Protein AF-A0A803M7T2-F1 (afdb_monomer_lite)

pLDDT: mean 78.54, std 17.59, range [40.66, 97.75]

Organism: Chenopodium quinoa (NCBI:txid63459)

InterPro domains:
  IPR011043 Galactose oxidase/kelch, beta-propeller [SSF50965] (29-131)

Foldseek 3Di:
DDPDDPPVDFADKEWDDDPDDDDDDDIWIWGCDQQWIWTQDPVVRDTDTQDGNPDHDPVSADWAWYQDPQKIKTKDWDFCPVVPVPDDDDDDDRFIKIKIWIARSVVRDIDIDIGTDPDPDDDGNVPDDDYDDDD

Sequence (135 aa):
MWGDEERARLGKVVVIDDEEEAGKKLPRVFMLDGNDILRYNMASNRWLKESTVPRKTQDGSPFGFVALRGELHVISLLQGVELSAIRRSRHRRRGTILFMQIYDPRKMSWRSLITRTPFQFPLDFKTAVMCTVRV

Radius of gyration: 17.24 Å; chains: 1; bounding box: 53×40×38 Å

Secondary structure (DSSP, 8-state):
---S---SS--EEEEE---SSSS----EEEEEETTEEEEEETTTTEEEEEEE-SS--TT-PPPEEEEETTEEEEEEEEPTTTTTTS-----S--PPEEEEEEEETTTTEEEEEEEE---SS---TTT----PPP-

Structure (mmCIF, N/CA/C/O backbone):
data_AF-A0A803M7T2-F1
#
_entry.id   AF-A0A803M7T2-F1
#
loop_
_atom_site.group_PDB
_atom_site.id
_atom_site.type_symbol
_atom_site.label_atom_id
_atom_site.label_alt_id
_atom_site.label_comp_id
_atom_site.label_asym_id
_atom_site.label_entity_id
_atom_site.label_seq_id
_atom_site.pdbx_PDB_ins_code
_atom_site.Cartn_x
_atom_site.Cartn_y
_atom_site.Cartn_z
_atom_site.occupancy
_atom_site.B_iso_or_equiv
_atom_site.auth_seq_id
_atom_site.auth_comp_id
_atom_site.auth_asym_id
_atom_site.auth_atom_id
_atom_site.pdbx_PDB_model_num
ATOM 1 N N . MET A 1 1 ? -19.904 12.201 3.699 1.00 40.66 1 MET A N 1
ATOM 2 C CA . MET A 1 1 ? -20.291 13.185 2.669 1.00 40.66 1 MET A CA 1
ATOM 3 C C . MET A 1 1 ? -18.987 13.758 2.150 1.00 40.66 1 MET A C 1
ATOM 5 O O . MET A 1 1 ? -18.254 14.340 2.941 1.00 40.66 1 MET A O 1
ATOM 9 N N . TRP A 1 2 ? -18.609 13.398 0.925 1.00 57.22 2 TRP A N 1
ATOM 10 C CA . TRP A 1 2 ? -17.366 13.846 0.295 1.00 57.22 2 TRP A CA 1
ATOM 11 C C . TRP A 1 2 ? -17.457 15.366 0.116 1.00 57.22 2 TRP A C 1
ATOM 13 O O . TRP A 1 2 ? -18.458 15.835 -0.415 1.00 57.22 2 TRP A O 1
ATOM 23 N N . GLY A 1 3 ? -16.504 16.124 0.658 1.00 44.62 3 GLY A N 1
ATOM 24 C CA . GLY A 1 3 ? -16.463 17.578 0.488 1.00 44.62 3 GLY A CA 1
ATOM 25 C C . GLY A 1 3 ? -15.707 17.931 -0.788 1.00 44.62 3 GLY A C 1
ATOM 26 O O . GLY A 1 3 ? -14.609 17.414 -0.962 1.00 44.62 3 GLY A O 1
ATOM 27 N N . ASP A 1 4 ? -16.337 18.740 -1.644 1.00 45.88 4 ASP A N 1
ATOM 28 C CA . ASP A 1 4 ? -15.872 19.620 -2.741 1.00 45.88 4 ASP A CA 1
ATOM 29 C C . ASP A 1 4 ? -14.640 19.277 -3.606 1.00 45.88 4 ASP A C 1
ATOM 31 O O . ASP A 1 4 ? -14.219 20.090 -4.423 1.00 45.88 4 ASP A O 1
ATOM 35 N N . GLU A 1 5 ? -14.098 18.067 -3.543 1.00 51.00 5 GLU A N 1
ATOM 36 C CA . GLU A 1 5 ? -13.113 17.569 -4.500 1.00 51.00 5 GLU A CA 1
ATOM 37 C C . GLU A 1 5 ? -13.516 16.165 -4.956 1.00 51.00 5 GLU A C 1
ATOM 39 O O . GLU A 1 5 ? -13.041 15.151 -4.437 1.00 51.00 5 GLU A O 1
ATOM 44 N N . GLU A 1 6 ? -14.384 16.085 -5.967 1.00 44.28 6 GLU A N 1
ATOM 45 C CA . GLU A 1 6 ? -14.482 14.889 -6.808 1.00 44.28 6 GLU A CA 1
ATOM 46 C C . GLU A 1 6 ? -13.145 14.698 -7.543 1.00 44.28 6 GLU A C 1
ATOM 48 O O . GLU A 1 6 ? -12.959 15.086 -8.697 1.00 44.28 6 GLU A O 1
ATOM 53 N N . ARG A 1 7 ? -12.150 14.120 -6.863 1.00 58.09 7 ARG A N 1
ATOM 54 C CA . ARG A 1 7 ? -10.908 13.710 -7.516 1.00 58.09 7 ARG A CA 1
ATOM 55 C C . ARG A 1 7 ? -11.223 12.566 -8.473 1.00 58.09 7 ARG A C 1
ATOM 57 O O . ARG A 1 7 ? -11.611 11.481 -8.053 1.00 58.09 7 ARG A O 1
ATOM 64 N N . ALA A 1 8 ? -10.975 12.798 -9.763 1.00 54.56 8 ALA A N 1
ATOM 65 C CA . ALA A 1 8 ? -11.248 11.858 -10.854 1.00 54.56 8 ALA A CA 1
ATOM 66 C C . ALA A 1 8 ? -10.551 10.486 -10.721 1.00 54.56 8 ALA A C 1
ATOM 68 O O . ALA A 1 8 ? -10.912 9.539 -11.421 1.00 54.56 8 ALA A O 1
ATOM 69 N N . ARG A 1 9 ? -9.535 10.355 -9.853 1.00 60.59 9 ARG A N 1
ATOM 70 C CA . ARG A 1 9 ? -8.832 9.096 -9.580 1.00 60.59 9 ARG A CA 1
ATOM 71 C C . ARG A 1 9 ? -8.432 8.996 -8.113 1.00 60.59 9 ARG A C 1
ATOM 73 O O . ARG A 1 9 ? -7.665 9.817 -7.623 1.00 60.59 9 ARG A O 1
ATOM 80 N N . LEU A 1 10 ? -8.916 7.951 -7.449 1.00 73.44 10 LEU A N 1
ATOM 81 C CA . LEU A 1 10 ? -8.449 7.547 -6.126 1.00 73.44 10 LEU A CA 1
ATOM 82 C C . LEU A 1 10 ? -7.071 6.874 -6.238 1.00 73.44 10 LEU A C 1
ATOM 84 O O . LEU A 1 10 ? -6.756 6.244 -7.253 1.00 73.44 10 LEU A O 1
ATOM 88 N N . GLY A 1 11 ? -6.253 7.015 -5.194 1.00 85.94 11 GLY A N 1
ATOM 89 C CA . GLY A 1 11 ? -4.960 6.342 -5.074 1.00 85.94 11 GLY A CA 1
ATOM 90 C C . GLY A 1 11 ? -5.076 4.812 -5.023 1.00 85.94 11 GLY A C 1
ATOM 91 O O . GLY A 1 11 ? -6.172 4.248 -5.022 1.00 85.94 11 GLY A O 1
ATOM 92 N N . LYS A 1 12 ? -3.942 4.102 -4.963 1.00 91.06 12 LYS A N 1
ATOM 93 C CA . LYS A 1 12 ? -3.956 2.630 -4.841 1.00 91.06 12 LYS A CA 1
ATOM 94 C C . LYS A 1 12 ? -4.479 2.246 -3.453 1.00 91.06 12 LYS A C 1
ATOM 96 O O . LYS A 1 12 ? -3.956 2.740 -2.459 1.00 91.06 12 LYS A O 1
ATOM 101 N N . VAL A 1 13 ? -5.481 1.370 -3.382 1.00 92.94 13 VAL A N 1
ATOM 102 C CA . VAL A 1 13 ? -6.113 0.938 -2.121 1.00 92.94 13 VAL A CA 1
ATOM 103 C C . VAL A 1 13 ? -5.709 -0.494 -1.788 1.00 92.94 13 VAL A C 1
ATOM 105 O O . VAL A 1 13 ? -5.700 -1.356 -2.664 1.00 92.94 13 VAL A O 1
ATOM 108 N N . VAL A 1 14 ? -5.389 -0.749 -0.521 1.00 94.50 14 VAL A N 1
ATOM 109 C CA . VAL A 1 14 ? -5.059 -2.079 0.007 1.00 94.50 14 VAL A CA 1
ATOM 110 C C . VAL A 1 14 ? -5.765 -2.311 1.338 1.00 94.50 14 VAL A C 1
ATOM 112 O O . VAL A 1 14 ? -6.123 -1.368 2.048 1.00 94.50 14 VAL A O 1
ATOM 115 N N . VAL A 1 15 ? -5.948 -3.582 1.684 1.00 93.19 15 VAL A N 1
ATOM 116 C CA . VAL A 1 15 ? -6.607 -4.007 2.919 1.00 93.19 15 VAL A CA 1
ATOM 117 C C . VAL A 1 15 ? -5.657 -4.899 3.706 1.00 93.19 15 VAL A C 1
ATOM 119 O O . VAL A 1 15 ? -5.069 -5.824 3.149 1.00 93.19 15 VAL A O 1
ATOM 122 N N . ILE A 1 16 ? -5.497 -4.604 4.995 1.00 91.50 16 ILE A N 1
ATOM 123 C CA . ILE A 1 16 ? -4.882 -5.516 5.957 1.00 91.50 16 ILE A CA 1
ATOM 124 C C . ILE A 1 16 ? -6.006 -6.236 6.700 1.00 91.50 16 ILE A C 1
ATOM 126 O O . ILE A 1 16 ? -6.733 -5.615 7.483 1.00 91.50 16 ILE A O 1
ATOM 130 N N . ASP A 1 17 ? -6.089 -7.545 6.475 1.00 81.75 17 ASP A N 1
ATOM 131 C CA . ASP A 1 17 ? -6.858 -8.464 7.307 1.00 81.75 17 ASP A CA 1
ATOM 132 C C . ASP A 1 17 ? -5.960 -8.904 8.472 1.00 81.75 17 ASP A C 1
ATOM 134 O O . ASP A 1 17 ? -4.942 -9.567 8.269 1.00 81.75 17 ASP A O 1
ATOM 138 N N . ASP A 1 18 ? -6.280 -8.477 9.694 1.00 68.06 18 ASP A N 1
ATOM 139 C CA . ASP A 1 18 ? -5.570 -8.933 10.892 1.00 68.06 18 ASP A CA 1
ATOM 140 C C . ASP A 1 18 ? -6.074 -10.345 11.253 1.00 68.06 18 ASP A C 1
ATOM 142 O O . ASP A 1 18 ? -7.212 -10.493 11.690 1.00 68.06 18 ASP A O 1
ATOM 146 N N . GLU A 1 19 ? -5.242 -11.376 11.067 1.00 59.75 19 GLU A N 1
ATOM 147 C CA . GLU A 1 19 ? -5.635 -12.787 11.264 1.00 59.75 19 GLU A CA 1
ATOM 148 C C . GLU A 1 19 ? -5.614 -13.290 12.722 1.00 59.75 19 GLU A C 1
ATOM 150 O O . GLU A 1 19 ? -5.990 -14.434 12.957 1.00 59.75 19 GLU A O 1
ATOM 155 N N . GLU A 1 20 ? -5.255 -12.478 13.724 1.00 56.66 20 GLU A N 1
ATOM 156 C CA . GLU A 1 20 ? -5.144 -12.967 15.109 1.00 56.66 20 GLU A CA 1
ATOM 157 C C . GLU A 1 20 ? -5.946 -12.170 16.149 1.00 56.66 20 GLU A C 1
ATOM 159 O O . GLU A 1 20 ? -5.861 -10.942 16.249 1.00 56.66 20 GLU A O 1
ATOM 164 N N . GLU A 1 21 ? -6.662 -12.975 16.942 1.00 45.28 21 GLU A N 1
ATOM 165 C CA . GLU A 1 21 ? -7.437 -12.742 18.165 1.00 45.28 21 GLU A CA 1
ATOM 166 C C . GLU A 1 21 ? -8.892 -12.241 18.054 1.00 45.28 21 GLU A C 1
ATOM 168 O O . GLU A 1 21 ? -9.203 -11.065 17.879 1.00 45.28 21 GLU A O 1
ATOM 173 N N . ALA A 1 22 ? -9.788 -13.209 18.288 1.00 51.06 22 ALA A N 1
ATOM 174 C CA . ALA A 1 22 ? -11.091 -13.075 18.935 1.00 51.06 22 ALA A CA 1
ATOM 175 C C . ALA A 1 22 ? -12.083 -12.059 18.330 1.00 51.06 22 ALA A C 1
ATOM 177 O O . ALA A 1 22 ? -12.371 -10.993 18.867 1.00 51.06 22 ALA A O 1
ATOM 178 N N . GLY A 1 23 ? -12.756 -12.494 17.265 1.00 53.41 23 GLY A N 1
ATOM 179 C CA . GLY A 1 23 ? -14.219 -12.405 17.224 1.00 53.41 23 GLY A CA 1
ATOM 180 C C . GLY A 1 23 ? -14.869 -11.124 16.704 1.00 53.41 23 GLY A C 1
ATOM 181 O O . GLY A 1 23 ? -16.089 -11.147 16.580 1.00 53.41 23 GLY A O 1
ATOM 182 N N . LYS A 1 24 ? -14.126 -10.054 16.377 1.00 58.03 24 LYS A N 1
ATOM 183 C CA . LYS A 1 24 ? -14.587 -8.892 15.571 1.00 58.03 24 LYS A CA 1
ATOM 184 C C . LYS A 1 24 ? -13.468 -7.843 15.448 1.00 58.03 24 LYS A C 1
ATOM 186 O O . LYS A 1 24 ? -13.499 -6.815 16.121 1.00 58.03 24 LYS A O 1
ATOM 191 N N . LYS A 1 25 ? -12.484 -8.048 14.569 1.00 67.44 25 LYS A N 1
ATOM 192 C CA . LYS A 1 25 ? -11.624 -6.940 14.120 1.00 67.44 25 LYS A CA 1
ATOM 193 C C . LYS A 1 25 ? -11.993 -6.557 12.696 1.00 67.44 25 LYS A C 1
ATOM 195 O O . LYS A 1 25 ? -11.992 -7.391 11.800 1.00 67.44 25 LYS A O 1
ATOM 200 N N . LEU A 1 26 ? -12.383 -5.295 12.529 1.00 74.31 26 LEU A N 1
ATOM 201 C CA . LEU A 1 26 ? -12.697 -4.713 11.229 1.00 74.31 26 LEU A CA 1
ATOM 202 C C . LEU A 1 26 ? -11.414 -4.622 10.388 1.00 74.31 26 LEU A C 1
ATOM 204 O O . LEU A 1 26 ? -10.362 -4.286 10.944 1.00 74.31 26 LEU A O 1
ATOM 208 N N . PRO A 1 27 ? -11.492 -4.875 9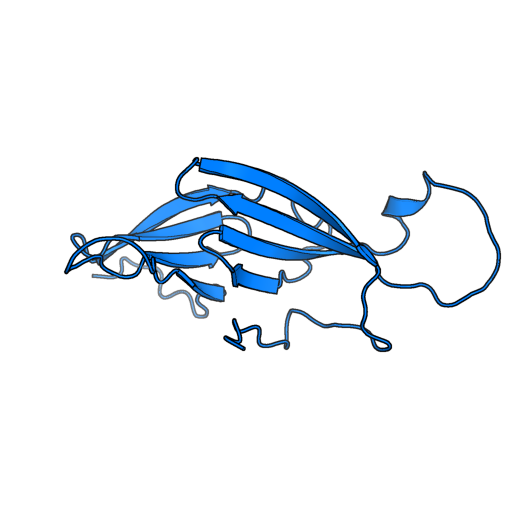.071 1.00 87.50 27 PRO A N 1
ATOM 209 C CA . PRO A 1 27 ? -10.347 -4.733 8.185 1.00 87.50 27 PRO A CA 1
ATOM 210 C C . PRO A 1 27 ? -9.803 -3.304 8.241 1.00 87.50 27 PRO A C 1
ATOM 212 O O . PRO A 1 27 ? -10.559 -2.329 8.324 1.00 87.50 27 PRO A O 1
ATOM 215 N N . ARG A 1 28 ? -8.477 -3.166 8.174 1.00 91.31 28 ARG A N 1
ATOM 216 C CA . ARG A 1 28 ? -7.830 -1.853 8.095 1.00 91.31 28 ARG A CA 1
ATOM 217 C C . ARG A 1 28 ? -7.575 -1.524 6.629 1.00 91.31 28 ARG A C 1
ATOM 219 O O . ARG A 1 28 ? -6.756 -2.169 5.977 1.00 91.31 28 ARG A O 1
ATOM 226 N N . VAL A 1 29 ? -8.302 -0.534 6.114 1.00 94.12 29 VAL A N 1
ATOM 227 C CA . VAL A 1 29 ? -8.232 -0.109 4.709 1.00 94.12 29 VAL A CA 1
ATOM 228 C C . VAL A 1 29 ? -7.317 1.102 4.584 1.00 94.12 29 VAL A C 1
ATOM 230 O O . VAL A 1 29 ? -7.478 2.087 5.312 1.00 94.12 29 VAL A O 1
ATOM 233 N N . PHE A 1 30 ? -6.380 1.036 3.644 1.00 95.06 30 PHE A N 1
ATOM 234 C CA . PHE A 1 30 ? -5.402 2.085 3.390 1.00 95.06 30 PHE A CA 1
ATOM 235 C C . PHE A 1 30 ? -5.391 2.484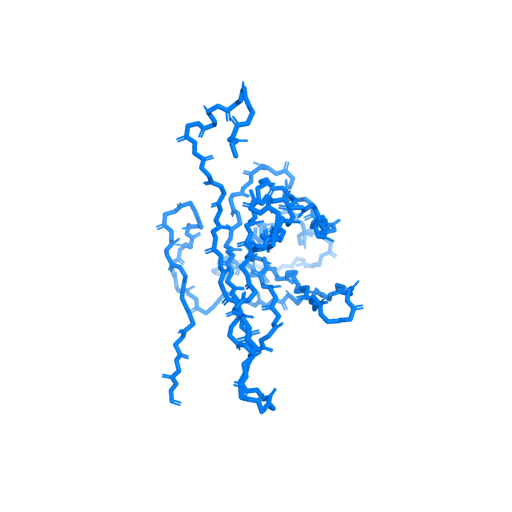 1.920 1.00 95.06 30 PHE A C 1
ATOM 237 O O . PHE A 1 30 ? -5.559 1.646 1.039 1.00 95.06 30 PHE A O 1
ATOM 244 N N . MET A 1 31 ? -5.141 3.760 1.657 1.00 94.75 31 MET A N 1
ATOM 245 C CA . MET A 1 31 ? -4.934 4.314 0.326 1.00 94.75 31 MET A CA 1
ATOM 246 C C . MET A 1 31 ? -3.563 4.975 0.271 1.00 94.75 31 MET A C 1
ATOM 248 O O . MET A 1 31 ? -3.212 5.730 1.172 1.00 94.75 31 MET A O 1
ATOM 252 N N . LEU A 1 32 ? -2.810 4.719 -0.792 1.00 92.62 32 LEU A N 1
ATOM 253 C CA . LEU A 1 32 ? -1.633 5.499 -1.147 1.00 92.62 32 LEU A CA 1
ATOM 254 C C . LEU A 1 32 ? -2.041 6.560 -2.173 1.00 92.62 32 LEU A C 1
ATOM 256 O O . LEU A 1 32 ? -2.308 6.221 -3.330 1.00 92.62 32 LEU A O 1
ATOM 260 N N . ASP A 1 33 ? -2.081 7.822 -1.745 1.00 88.69 33 ASP A N 1
ATOM 261 C CA . ASP A 1 33 ? -2.337 8.990 -2.593 1.00 88.69 33 ASP A CA 1
ATOM 262 C C . ASP A 1 33 ? -1.067 9.847 -2.706 1.00 88.69 33 ASP A C 1
ATOM 264 O O . ASP A 1 33 ? -0.604 10.469 -1.745 1.00 88.69 33 ASP A O 1
ATOM 268 N N . GLY A 1 34 ? -0.440 9.820 -3.884 1.00 86.56 34 GLY A N 1
ATOM 269 C CA . GLY A 1 34 ? 0.893 10.382 -4.088 1.00 86.56 34 GLY A CA 1
ATOM 270 C C . GLY A 1 34 ? 1.931 9.719 -3.175 1.00 86.56 34 GLY A C 1
ATOM 271 O O . GLY A 1 34 ? 2.347 8.589 -3.419 1.00 86.56 34 GLY A O 1
ATOM 272 N N . ASN A 1 35 ? 2.355 10.438 -2.131 1.00 89.19 35 ASN A N 1
ATOM 273 C CA . ASN A 1 35 ? 3.282 9.943 -1.104 1.00 89.19 35 ASN A CA 1
ATOM 274 C C . ASN A 1 35 ? 2.618 9.777 0.271 1.00 89.19 35 ASN A C 1
ATOM 276 O O . ASN A 1 35 ? 3.295 9.390 1.222 1.00 89.19 35 ASN A O 1
ATOM 280 N N . ASP A 1 36 ? 1.338 10.112 0.409 1.00 92.44 36 ASP A N 1
ATOM 281 C CA . ASP A 1 36 ? 0.630 10.020 1.677 1.00 92.44 36 ASP A CA 1
ATOM 282 C C . ASP A 1 36 ? -0.143 8.706 1.750 1.00 92.44 36 ASP A C 1
ATOM 284 O O . ASP A 1 36 ? -0.850 8.310 0.824 1.00 92.44 36 ASP A O 1
ATOM 288 N N . ILE A 1 37 ? 0.005 8.024 2.882 1.00 94.81 37 ILE A N 1
ATOM 289 C CA . ILE A 1 37 ? -0.824 6.885 3.245 1.00 94.81 37 ILE A CA 1
ATOM 290 C C . ILE A 1 37 ? -1.986 7.431 4.061 1.00 94.81 37 ILE A C 1
ATOM 292 O O . ILE A 1 37 ? -1.794 8.038 5.117 1.00 94.81 37 ILE A O 1
ATOM 296 N N . LEU A 1 38 ? -3.195 7.192 3.572 1.00 95.50 38 LEU A N 1
ATOM 297 C CA . LEU A 1 38 ? -4.439 7.498 4.254 1.00 95.50 38 LEU A CA 1
ATOM 298 C C . LEU A 1 38 ? -5.039 6.201 4.795 1.00 95.50 38 LEU A C 1
ATOM 300 O O . LEU A 1 38 ? -5.100 5.202 4.083 1.00 95.50 38 LEU A O 1
ATOM 304 N N . ARG A 1 39 ? -5.523 6.216 6.033 1.00 95.00 39 ARG A N 1
ATOM 305 C CA . ARG A 1 39 ? -6.307 5.137 6.635 1.00 95.00 39 ARG A CA 1
ATOM 306 C C . ARG A 1 39 ? -7.778 5.516 6.635 1.00 95.00 39 ARG A C 1
ATOM 308 O O . ARG A 1 39 ? -8.144 6.626 7.024 1.00 95.00 39 ARG A O 1
ATOM 315 N N . TYR A 1 40 ? -8.635 4.588 6.237 1.00 93.31 40 TYR A N 1
ATOM 316 C CA . TYR A 1 40 ? -10.073 4.801 6.297 1.00 93.31 40 TYR A CA 1
ATOM 317 C C . TYR A 1 40 ? -10.587 4.604 7.729 1.00 93.31 40 TYR A C 1
ATOM 319 O O . TYR A 1 40 ? -10.357 3.571 8.362 1.00 93.31 40 TYR A O 1
ATOM 327 N N . ASN A 1 41 ? -11.283 5.608 8.256 1.00 89.50 41 ASN A N 1
ATOM 328 C CA . ASN A 1 41 ? -11.986 5.541 9.526 1.00 89.50 41 ASN A CA 1
ATOM 329 C C . ASN A 1 41 ? -13.451 5.167 9.271 1.00 89.50 41 ASN A C 1
ATOM 331 O O . ASN A 1 41 ? -14.244 5.996 8.823 1.00 89.50 41 ASN A O 1
ATOM 335 N N . MET A 1 42 ? -13.800 3.919 9.591 1.00 86.69 42 MET A N 1
ATOM 336 C CA . MET A 1 42 ? -15.152 3.376 9.400 1.00 86.69 42 MET A CA 1
ATOM 337 C C . MET A 1 42 ? -16.211 4.111 10.238 1.00 86.69 42 MET A C 1
ATOM 339 O O . MET A 1 42 ? -17.348 4.234 9.798 1.00 86.69 42 MET A O 1
ATOM 343 N N . ALA A 1 43 ? -15.854 4.615 11.427 1.00 88.44 43 ALA A N 1
ATOM 344 C CA . ALA A 1 43 ? -16.803 5.266 12.333 1.00 88.44 43 ALA A CA 1
ATOM 345 C C . ALA A 1 43 ? -17.220 6.658 11.840 1.00 88.44 43 ALA A C 1
ATOM 347 O O . ALA A 1 43 ? -18.379 7.038 11.972 1.00 88.44 43 ALA A O 1
ATOM 348 N N . SER A 1 44 ? -16.288 7.416 11.259 1.00 87.88 44 SER A N 1
ATOM 349 C CA . SER A 1 44 ? -16.561 8.755 10.722 1.00 87.88 44 SER A CA 1
ATOM 350 C C . SER A 1 44 ? -16.797 8.781 9.211 1.00 87.88 44 SER A C 1
ATOM 352 O O . SER A 1 44 ? -17.146 9.838 8.683 1.00 87.88 44 SER A O 1
ATOM 354 N N . ASN A 1 45 ? -16.626 7.645 8.522 1.00 87.25 45 ASN A N 1
ATOM 355 C CA . ASN A 1 45 ? -16.693 7.521 7.064 1.00 87.25 45 ASN A CA 1
ATOM 356 C C . ASN A 1 45 ? -15.783 8.551 6.363 1.00 87.25 45 ASN A C 1
ATOM 358 O O . ASN A 1 45 ? -16.224 9.348 5.530 1.00 87.25 45 ASN A O 1
ATOM 362 N N . ARG A 1 46 ? -14.509 8.591 6.773 1.00 88.94 46 ARG A N 1
ATOM 363 C CA . ARG A 1 46 ? -13.506 9.540 6.264 1.00 88.94 46 ARG A CA 1
ATOM 364 C C . ARG A 1 46 ? -12.138 8.891 6.123 1.00 88.94 46 ARG A C 1
ATOM 366 O O . ARG A 1 46 ? -11.766 8.024 6.909 1.00 88.94 46 ARG A O 1
ATOM 373 N N . TRP A 1 47 ? -11.364 9.378 5.162 1.00 91.56 47 TRP A N 1
ATOM 374 C CA . TRP A 1 47 ? -9.933 9.111 5.079 1.00 91.56 47 TRP A CA 1
ATOM 375 C C . TRP A 1 47 ? -9.179 10.035 6.033 1.00 91.56 47 TRP A C 1
ATOM 377 O O . TRP A 1 47 ? -9.414 11.241 6.050 1.00 91.56 47 TRP A O 1
ATOM 387 N N . LEU A 1 48 ? -8.287 9.465 6.836 1.00 92.38 48 LEU A N 1
ATOM 388 C CA . LEU A 1 48 ? -7.411 10.186 7.752 1.00 9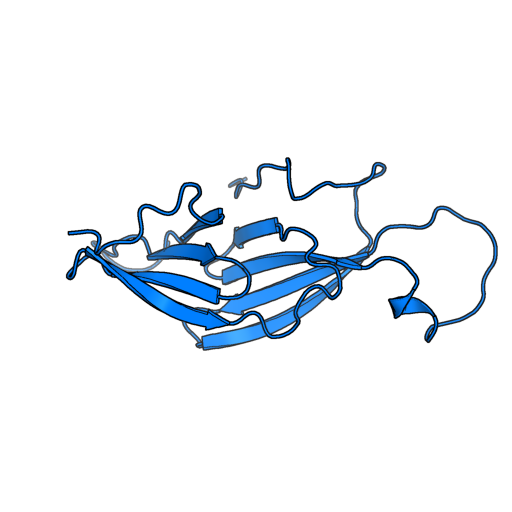2.38 48 LEU A CA 1
ATOM 389 C C . LEU A 1 48 ? -5.964 9.929 7.349 1.00 92.38 48 LEU A C 1
ATOM 391 O O . LEU A 1 48 ? -5.624 8.817 6.957 1.00 92.38 48 LEU A O 1
ATOM 395 N N . LYS A 1 49 ? -5.101 10.936 7.465 1.00 94.31 49 LYS A N 1
ATOM 396 C CA . LYS A 1 49 ? -3.672 10.751 7.214 1.00 94.31 49 LYS A CA 1
ATOM 397 C C . LYS A 1 49 ? -3.074 9.794 8.249 1.00 94.31 49 LYS A C 1
ATOM 399 O O . LYS A 1 49 ? -3.208 10.025 9.445 1.00 94.31 49 LYS A O 1
ATOM 404 N N . GLU A 1 50 ? -2.426 8.737 7.770 1.00 95.75 50 GLU A N 1
ATOM 405 C CA . GLU A 1 50 ? -1.751 7.721 8.585 1.00 95.75 50 GLU A CA 1
ATOM 406 C C . GLU A 1 50 ? -0.239 7.965 8.609 1.00 95.75 50 GLU A C 1
ATOM 408 O O . GLU A 1 50 ? 0.380 8.026 9.667 1.00 95.75 50 GLU A O 1
ATOM 413 N N . SER A 1 51 ? 0.376 8.113 7.435 1.00 96.31 51 SER A N 1
ATOM 414 C CA . SER A 1 51 ? 1.817 8.329 7.316 1.00 96.31 51 SER A CA 1
ATOM 415 C C . SER A 1 51 ? 2.180 8.959 5.972 1.00 96.31 51 SER A C 1
ATOM 417 O O . SER A 1 51 ? 1.328 9.131 5.104 1.00 96.31 51 SER A O 1
ATOM 419 N N . THR A 1 52 ? 3.456 9.282 5.788 1.00 94.19 52 THR A N 1
ATOM 420 C CA . THR A 1 52 ? 4.017 9.763 4.520 1.00 94.19 52 THR A CA 1
ATOM 421 C C . THR A 1 52 ? 5.233 8.914 4.175 1.00 94.19 52 THR A C 1
ATOM 423 O O . THR A 1 52 ? 6.079 8.668 5.035 1.00 94.19 52 THR A O 1
ATOM 426 N N . VAL A 1 53 ? 5.331 8.472 2.920 1.00 92.38 53 VAL A N 1
ATOM 427 C CA . VAL A 1 53 ? 6.450 7.668 2.417 1.00 92.38 53 VAL A CA 1
ATOM 428 C C . VAL A 1 53 ? 7.766 8.448 2.606 1.00 92.38 53 VAL A C 1
ATOM 430 O O . VAL A 1 53 ? 7.902 9.546 2.060 1.00 92.38 53 VAL A O 1
ATOM 433 N N . PRO A 1 54 ? 8.760 7.908 3.344 1.00 89.88 54 PRO A N 1
ATOM 434 C CA . PRO A 1 54 ? 9.960 8.660 3.729 1.00 89.88 54 PRO A CA 1
ATOM 435 C C . PRO A 1 54 ? 10.851 9.118 2.571 1.00 89.88 54 PRO A C 1
ATOM 437 O O . PRO A 1 54 ? 11.580 10.097 2.702 1.00 89.88 54 PRO A O 1
ATOM 440 N N . ARG A 1 55 ? 10.843 8.393 1.448 1.00 80.62 55 ARG A N 1
ATOM 441 C CA . ARG A 1 55 ? 11.658 8.707 0.271 1.00 80.62 55 ARG A CA 1
ATOM 442 C C . ARG A 1 55 ? 10.726 8.832 -0.914 1.00 80.62 55 ARG A C 1
ATOM 444 O O . ARG A 1 55 ? 10.045 7.885 -1.284 1.00 80.62 55 ARG A O 1
ATOM 451 N N . LYS A 1 56 ? 10.693 10.023 -1.494 1.00 68.12 56 LYS A N 1
ATOM 452 C CA . LYS A 1 56 ? 9.913 10.278 -2.699 1.00 68.12 56 LYS A CA 1
ATOM 453 C C . LYS A 1 56 ? 10.665 9.701 -3.891 1.00 68.12 56 LYS A C 1
ATOM 455 O O . LYS A 1 56 ? 11.890 9.797 -3.959 1.00 68.12 56 LYS A O 1
ATOM 460 N N . THR A 1 57 ? 9.941 9.143 -4.848 1.00 63.25 57 THR A N 1
ATOM 461 C CA . THR A 1 57 ? 10.491 8.904 -6.183 1.00 63.25 57 THR A CA 1
ATOM 462 C C . THR A 1 57 ? 10.838 10.256 -6.796 1.00 63.25 57 THR A C 1
ATOM 464 O O . THR A 1 57 ? 9.950 11.099 -6.930 1.00 63.25 57 THR A O 1
ATOM 467 N N . GLN A 1 58 ? 12.108 10.473 -7.145 1.00 55.22 58 GLN A N 1
ATOM 468 C CA . GLN A 1 58 ? 12.582 11.751 -7.699 1.00 55.22 58 GLN A CA 1
ATOM 469 C C . GLN A 1 58 ? 11.852 12.130 -9.001 1.00 55.22 58 GLN A C 1
ATOM 471 O O . GLN A 1 58 ? 11.649 13.309 -9.267 1.00 55.22 58 GLN A O 1
ATOM 476 N N . ASP A 1 59 ? 11.345 11.130 -9.729 1.00 58.75 59 ASP A N 1
ATOM 477 C CA . ASP A 1 59 ? 10.787 11.306 -11.075 1.00 58.75 59 ASP A CA 1
ATOM 478 C C . ASP A 1 59 ? 9.252 11.209 -11.129 1.00 58.75 59 ASP A C 1
ATOM 480 O O . ASP A 1 59 ? 8.674 11.040 -12.201 1.00 58.75 59 ASP A O 1
ATOM 484 N N . GLY A 1 60 ? 8.571 11.220 -9.975 1.00 62.56 60 GLY A N 1
ATOM 485 C CA . GLY A 1 60 ? 7.125 10.959 -9.924 1.00 62.56 60 GLY A CA 1
ATOM 486 C C . GLY A 1 60 ? 6.744 9.570 -10.458 1.00 62.56 60 GLY A C 1
ATOM 487 O O . GLY A 1 60 ? 5.615 9.363 -10.910 1.00 62.56 60 GLY A O 1
ATOM 488 N N . SER A 1 61 ? 7.692 8.625 -10.448 1.00 67.44 61 SER A N 1
ATOM 489 C CA . SER A 1 61 ? 7.452 7.266 -10.910 1.00 67.44 61 SER A CA 1
ATOM 490 C C . SER A 1 61 ? 6.403 6.581 -10.023 1.00 67.44 61 SER A C 1
ATOM 492 O O . SER A 1 61 ? 6.405 6.749 -8.803 1.00 67.44 61 SER A O 1
ATOM 494 N N . PRO A 1 62 ? 5.458 5.834 -10.617 1.00 77.12 62 PRO A N 1
ATOM 495 C CA . PRO A 1 62 ? 4.370 5.238 -9.862 1.00 77.12 62 PRO A CA 1
ATOM 496 C C . PRO A 1 62 ? 4.898 4.164 -8.909 1.00 77.12 62 PRO A C 1
ATOM 498 O O . PRO A 1 62 ? 5.742 3.345 -9.277 1.00 77.12 62 PRO A O 1
ATOM 501 N N . PHE A 1 63 ? 4.355 4.142 -7.696 1.00 87.25 63 PHE A N 1
ATOM 502 C CA . PHE A 1 63 ? 4.631 3.103 -6.711 1.00 87.25 63 PHE A CA 1
ATOM 503 C C . PHE A 1 63 ? 3.761 1.870 -6.941 1.00 87.25 63 PHE A C 1
ATOM 505 O O . PHE A 1 63 ? 2.568 1.985 -7.218 1.00 87.25 63 PHE A O 1
ATOM 512 N N . GLY A 1 64 ? 4.323 0.684 -6.730 1.00 91.88 64 GLY A N 1
ATOM 513 C CA . GLY A 1 64 ? 3.555 -0.484 -6.322 1.00 91.88 64 GLY A CA 1
ATOM 514 C C . GLY A 1 64 ? 3.102 -0.320 -4.871 1.00 91.88 64 GLY A C 1
ATOM 515 O O . GLY A 1 64 ? 3.846 0.213 -4.050 1.00 91.88 64 GLY A O 1
ATOM 516 N N . PHE A 1 65 ? 1.891 -0.767 -4.548 1.00 94.31 65 PHE A N 1
ATOM 517 C CA . PHE A 1 65 ? 1.359 -0.703 -3.189 1.00 94.31 65 PHE A CA 1
ATOM 518 C C . PHE A 1 65 ? 0.605 -1.990 -2.870 1.00 94.31 65 PHE A C 1
ATOM 520 O O . PHE A 1 65 ? -0.300 -2.367 -3.612 1.00 94.31 65 PHE A O 1
ATOM 527 N N . VAL A 1 66 ? 1.011 -2.686 -1.807 1.00 94.94 66 VAL A N 1
ATOM 528 C CA . VAL A 1 66 ? 0.435 -3.979 -1.406 1.00 94.94 66 VAL A CA 1
ATOM 529 C C . VAL A 1 66 ? 0.497 -4.153 0.113 1.00 94.94 66 VAL A C 1
ATOM 531 O O . VAL A 1 66 ? 1.429 -3.679 0.759 1.00 94.94 66 VAL A O 1
ATOM 534 N N . ALA A 1 67 ? -0.492 -4.835 0.688 1.00 94.12 67 ALA A N 1
ATOM 535 C CA . ALA A 1 67 ? -0.519 -5.199 2.102 1.00 94.12 67 ALA A CA 1
ATOM 536 C C . ALA A 1 67 ? -0.025 -6.639 2.287 1.00 94.12 67 ALA A C 1
ATOM 538 O O . ALA A 1 67 ? -0.639 -7.568 1.768 1.00 94.12 67 ALA A O 1
ATOM 539 N N . LEU A 1 68 ? 1.056 -6.849 3.033 1.00 91.94 68 LEU A N 1
ATOM 540 C CA . LEU A 1 68 ? 1.659 -8.168 3.228 1.00 91.94 68 LEU A CA 1
ATOM 541 C C . LEU A 1 68 ? 1.992 -8.375 4.707 1.00 91.94 68 LEU A C 1
ATOM 543 O O . LEU A 1 68 ? 2.666 -7.548 5.308 1.00 91.94 68 LEU A O 1
ATOM 547 N N . ARG A 1 69 ? 1.524 -9.487 5.294 1.00 88.94 69 ARG A N 1
ATOM 548 C CA . ARG A 1 69 ? 1.802 -9.872 6.697 1.00 88.94 69 ARG A CA 1
ATOM 549 C C . ARG A 1 69 ? 1.517 -8.761 7.725 1.00 88.94 69 ARG A C 1
ATOM 551 O O . ARG A 1 69 ? 2.255 -8.592 8.689 1.00 88.94 69 ARG A O 1
ATOM 558 N N . GLY A 1 70 ? 0.449 -7.993 7.514 1.00 91.50 70 GLY A N 1
ATOM 559 C CA . GLY A 1 70 ? 0.063 -6.897 8.409 1.00 91.50 70 GLY A CA 1
ATOM 560 C C . GLY A 1 70 ? 0.854 -5.594 8.234 1.00 91.50 70 GLY A C 1
ATOM 561 O O . GLY A 1 70 ? 0.604 -4.643 8.972 1.00 91.50 70 GLY A O 1
ATOM 562 N N . GLU A 1 71 ? 1.765 -5.528 7.261 1.00 95.25 71 GLU A N 1
ATOM 563 C CA . GLU A 1 71 ? 2.540 -4.339 6.902 1.00 95.25 71 GLU A CA 1
ATOM 564 C C . GLU A 1 71 ? 2.116 -3.802 5.524 1.00 95.25 71 GLU A C 1
ATOM 566 O O . GLU A 1 71 ? 1.598 -4.529 4.669 1.00 95.25 71 GLU A O 1
ATOM 571 N N . LEU A 1 72 ? 2.360 -2.514 5.287 1.00 96.38 72 LEU A N 1
ATOM 572 C CA . LEU A 1 72 ? 2.138 -1.855 4.001 1.00 96.38 72 LEU A CA 1
ATOM 573 C C . LEU A 1 72 ? 3.462 -1.744 3.247 1.00 96.38 72 LEU A C 1
ATOM 575 O O . LEU A 1 72 ? 4.419 -1.156 3.744 1.00 96.38 72 LEU A O 1
ATOM 579 N N . HIS A 1 73 ? 3.515 -2.287 2.037 1.00 95.62 73 HIS A N 1
ATOM 580 C CA . HIS A 1 73 ? 4.695 -2.271 1.183 1.00 95.62 73 HIS A CA 1
ATOM 581 C C . HIS A 1 73 ? 4.498 -1.273 0.045 1.00 95.62 73 HIS A C 1
ATOM 583 O O . HIS A 1 73 ? 3.627 -1.454 -0.806 1.00 95.62 73 HIS A O 1
ATOM 589 N N . VAL A 1 74 ? 5.345 -0.248 0.010 1.00 94.56 74 VAL A N 1
ATOM 590 C CA . VAL A 1 74 ? 5.468 0.713 -1.089 1.00 94.56 74 VAL A CA 1
ATOM 591 C C . VAL A 1 74 ? 6.706 0.339 -1.895 1.00 94.56 74 VAL A C 1
ATOM 593 O O . VAL A 1 74 ? 7.811 0.299 -1.356 1.00 94.56 74 VAL A O 1
ATOM 596 N N . ILE A 1 75 ? 6.529 0.011 -3.171 1.00 92.25 75 ILE A N 1
ATOM 597 C CA . ILE A 1 75 ? 7.563 -0.605 -4.006 1.00 92.25 75 ILE A CA 1
ATOM 598 C C . ILE A 1 75 ? 7.871 0.311 -5.185 1.00 92.25 75 ILE A C 1
ATOM 600 O O . ILE A 1 75 ? 6.970 0.747 -5.895 1.00 92.25 75 ILE A O 1
ATOM 604 N N . SER A 1 76 ? 9.145 0.588 -5.421 1.00 88.69 76 SER A N 1
ATOM 605 C CA . SER A 1 76 ? 9.625 1.351 -6.569 1.00 88.69 76 SER A CA 1
ATOM 606 C C . SER A 1 76 ? 10.830 0.668 -7.213 1.00 88.69 76 SER A C 1
ATOM 608 O O . SER A 1 76 ? 11.432 -0.259 -6.664 1.00 88.69 76 SER A O 1
ATOM 610 N N . LEU A 1 77 ? 11.158 1.100 -8.429 1.00 85.00 77 LEU A N 1
ATOM 611 C CA . LEU A 1 77 ? 12.342 0.654 -9.152 1.00 85.00 77 LEU A CA 1
ATOM 612 C C . LEU A 1 77 ? 13.414 1.738 -9.066 1.00 85.00 77 LEU A C 1
ATOM 614 O O . LEU A 1 77 ? 13.181 2.864 -9.499 1.00 85.00 77 LEU A O 1
ATOM 618 N N . LEU A 1 78 ? 14.597 1.388 -8.566 1.00 77.81 78 LEU A N 1
ATOM 619 C CA . LEU A 1 78 ? 15.765 2.261 -8.643 1.00 77.81 78 LEU A CA 1
ATOM 620 C C . LEU A 1 78 ? 16.443 2.049 -9.996 1.00 77.81 78 LEU A C 1
ATOM 622 O O . LEU A 1 78 ? 16.907 0.947 -10.316 1.00 77.81 78 LEU A O 1
ATOM 626 N N . GLN A 1 79 ? 16.494 3.106 -10.805 1.00 65.38 79 GLN A N 1
ATOM 627 C CA . GLN A 1 79 ? 17.286 3.116 -12.030 1.00 65.38 79 GLN A CA 1
ATOM 628 C C . GLN A 1 79 ? 18.752 3.435 -11.708 1.00 65.38 79 GLN A C 1
ATOM 630 O O . GLN A 1 79 ? 19.062 4.173 -10.776 1.00 65.38 79 GLN A O 1
ATOM 635 N N . GLY A 1 80 ? 19.673 2.862 -12.490 1.00 52.88 80 GLY A N 1
ATOM 636 C CA . GLY A 1 80 ? 21.110 2.774 -12.186 1.00 52.88 80 GLY A CA 1
ATOM 637 C C . GLY A 1 80 ? 21.904 4.082 -12.034 1.00 52.88 80 GLY A C 1
ATOM 638 O O . GLY A 1 80 ? 23.118 4.005 -11.874 1.00 52.88 80 GLY A O 1
ATOM 639 N N . VAL A 1 81 ? 21.266 5.256 -12.062 1.00 46.22 81 VAL A N 1
ATOM 640 C CA . VAL A 1 81 ? 21.909 6.550 -11.774 1.00 46.22 81 VAL A CA 1
ATOM 641 C C . VAL A 1 81 ? 22.182 6.703 -10.271 1.00 46.22 81 VAL A C 1
ATOM 643 O O . VAL A 1 81 ? 23.265 7.146 -9.892 1.00 46.22 81 VAL A O 1
ATOM 646 N N . GLU A 1 82 ? 21.285 6.216 -9.406 1.00 48.94 82 GLU A N 1
ATOM 647 C CA . GLU A 1 82 ? 21.451 6.272 -7.939 1.00 48.94 82 GLU A CA 1
ATOM 648 C C . GLU A 1 82 ? 22.505 5.271 -7.412 1.00 48.94 82 GLU A C 1
ATOM 650 O O . GLU A 1 82 ? 22.991 5.375 -6.290 1.00 48.94 82 GLU A O 1
ATOM 655 N N . LEU A 1 83 ? 22.920 4.318 -8.256 1.00 48.31 83 LEU A N 1
ATOM 656 C CA . LEU A 1 83 ? 23.958 3.322 -7.961 1.00 48.31 83 LEU A CA 1
ATOM 657 C C . LEU A 1 83 ? 25.356 3.752 -8.408 1.00 48.31 83 LEU A C 1
ATOM 659 O O . LEU A 1 83 ? 26.311 2.999 -8.229 1.00 48.31 83 LEU A O 1
ATOM 663 N N . SER A 1 84 ? 25.505 4.947 -8.984 1.00 43.88 84 SER A N 1
ATOM 664 C CA . SER A 1 84 ? 26.803 5.454 -9.451 1.00 43.88 84 SER A CA 1
ATOM 665 C C . SER A 1 84 ? 27.838 5.618 -8.324 1.00 43.88 84 SER A C 1
ATOM 667 O O . SER A 1 84 ? 29.038 5.638 -8.598 1.00 43.88 84 SER A O 1
ATOM 669 N N . ALA A 1 85 ? 27.405 5.605 -7.057 1.00 48.44 85 ALA A N 1
ATOM 670 C CA . ALA A 1 85 ? 28.279 5.522 -5.886 1.00 48.44 85 ALA A CA 1
ATOM 671 C C . ALA A 1 85 ? 28.884 4.117 -5.644 1.00 48.44 85 ALA A C 1
ATOM 673 O O . ALA A 1 85 ? 29.824 3.980 -4.862 1.00 48.44 85 ALA A O 1
ATOM 674 N N . ILE A 1 86 ? 28.395 3.061 -6.307 1.00 50.28 86 ILE A N 1
ATOM 675 C CA . ILE A 1 86 ? 28.799 1.669 -6.061 1.00 50.28 86 ILE A CA 1
ATOM 676 C C . ILE A 1 86 ? 29.314 1.021 -7.357 1.00 50.28 86 ILE A C 1
ATOM 678 O O . ILE A 1 86 ? 28.665 0.198 -7.988 1.00 50.28 86 ILE A O 1
ATOM 682 N N . ARG A 1 87 ? 30.565 1.370 -7.680 1.00 48.66 87 ARG A N 1
ATOM 683 C CA . ARG A 1 87 ? 31.560 0.603 -8.459 1.00 48.66 87 ARG A CA 1
ATOM 684 C C . ARG A 1 87 ? 31.287 0.285 -9.944 1.00 48.66 87 ARG A C 1
ATOM 686 O O . ARG A 1 87 ? 30.362 -0.410 -10.346 1.00 48.66 87 ARG A O 1
ATOM 693 N N . ARG A 1 88 ? 32.282 0.688 -10.746 1.00 58.31 88 ARG A N 1
ATOM 694 C CA . ARG A 1 88 ? 32.544 0.314 -12.145 1.00 58.31 88 ARG A CA 1
ATOM 695 C C . ARG A 1 88 ? 32.538 -1.213 -12.325 1.00 58.31 88 ARG A C 1
ATOM 697 O O . ARG A 1 88 ? 33.368 -1.888 -11.725 1.00 58.31 88 ARG A O 1
ATOM 704 N N . SER A 1 89 ? 31.695 -1.747 -13.209 1.00 40.88 89 SER A N 1
ATOM 705 C CA . SER A 1 89 ? 31.953 -3.031 -13.877 1.00 40.88 89 SER A CA 1
ATOM 706 C C . SER A 1 89 ? 31.075 -3.215 -15.117 1.00 40.88 89 SER A C 1
ATOM 708 O O . SER A 1 89 ? 29.923 -2.793 -15.175 1.00 40.88 89 SER A O 1
ATOM 710 N N . ARG A 1 90 ? 31.689 -3.814 -16.133 1.00 47.91 90 ARG A N 1
ATOM 711 C CA . ARG A 1 90 ? 31.274 -3.918 -17.529 1.00 47.91 90 ARG A CA 1
ATOM 712 C C . ARG A 1 90 ? 30.079 -4.865 -17.722 1.00 47.91 90 ARG A C 1
ATOM 714 O O . ARG A 1 90 ? 30.066 -5.984 -17.227 1.00 47.91 90 ARG A O 1
ATOM 721 N N . HIS A 1 91 ? 29.122 -4.404 -18.524 1.00 48.03 91 HIS A N 1
ATOM 722 C CA . HIS A 1 91 ? 28.314 -5.178 -19.473 1.00 48.03 91 HIS A CA 1
ATOM 723 C C . HIS A 1 91 ? 27.817 -6.579 -19.037 1.00 48.03 91 HIS A C 1
ATOM 725 O O . HIS A 1 91 ? 28.232 -7.594 -19.581 1.00 48.03 91 HIS A O 1
ATOM 731 N N . ARG A 1 92 ? 26.839 -6.638 -18.124 1.00 42.91 92 ARG A N 1
ATOM 732 C CA . ARG A 1 92 ? 25.854 -7.735 -18.012 1.00 42.91 92 ARG A CA 1
ATOM 733 C C . ARG A 1 92 ? 24.543 -7.133 -17.502 1.00 42.91 92 ARG A C 1
ATOM 735 O O . ARG A 1 92 ? 24.578 -6.436 -16.499 1.00 42.91 92 ARG A O 1
ATOM 742 N N . ARG A 1 93 ? 23.446 -7.345 -18.250 1.00 47.25 93 ARG A N 1
ATOM 743 C CA . ARG A 1 93 ? 22.023 -7.035 -17.955 1.00 47.25 93 ARG A CA 1
ATOM 744 C C . ARG A 1 93 ? 21.821 -6.040 -16.799 1.00 47.25 93 ARG A C 1
ATOM 746 O O . ARG A 1 93 ? 21.934 -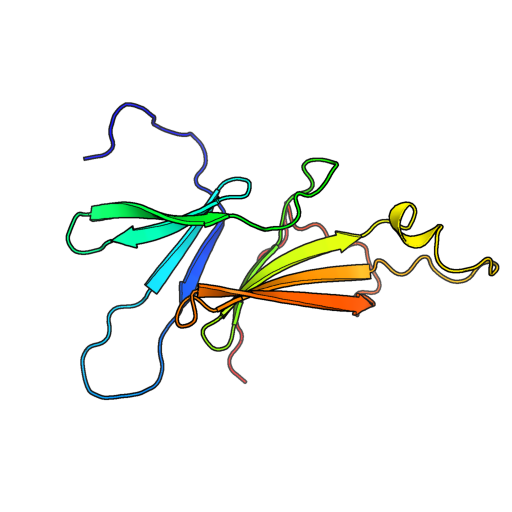6.446 -15.647 1.00 47.25 93 ARG A O 1
ATOM 753 N N . ARG A 1 94 ? 21.508 -4.764 -17.092 1.00 53.47 94 ARG A N 1
ATOM 754 C CA . ARG A 1 94 ? 21.100 -3.763 -16.080 1.00 53.47 94 ARG A CA 1
ATOM 755 C C . ARG A 1 94 ? 19.877 -4.300 -15.324 1.00 53.47 94 ARG A C 1
ATOM 757 O O . ARG A 1 94 ? 18.751 -4.101 -15.756 1.00 53.47 94 ARG A O 1
ATOM 764 N N . GLY A 1 95 ? 20.111 -5.053 -14.255 1.00 56.12 95 GLY A N 1
ATOM 765 C CA . GLY A 1 95 ? 19.057 -5.599 -13.418 1.00 56.12 95 GLY A CA 1
ATOM 766 C C . GLY A 1 95 ? 18.427 -4.449 -12.659 1.00 56.12 95 GLY A C 1
ATOM 767 O O . GLY A 1 95 ? 19.125 -3.739 -11.936 1.00 56.12 95 GLY A O 1
ATOM 768 N N . THR A 1 96 ? 17.131 -4.240 -12.851 1.00 71.94 96 THR A N 1
ATOM 769 C CA . THR A 1 96 ? 16.412 -3.210 -12.113 1.00 71.94 96 THR A CA 1
ATOM 770 C C . THR A 1 96 ? 16.401 -3.574 -10.631 1.00 71.94 96 THR A C 1
ATOM 772 O O . THR A 1 96 ? 16.129 -4.717 -10.257 1.00 71.94 96 THR A O 1
ATOM 775 N N . ILE A 1 97 ? 16.749 -2.625 -9.771 1.00 83.56 97 ILE A N 1
ATOM 776 C CA . ILE A 1 97 ? 16.738 -2.847 -8.329 1.00 83.56 97 ILE A CA 1
ATOM 777 C C . ILE A 1 97 ? 15.349 -2.493 -7.810 1.00 83.56 97 ILE A C 1
ATOM 779 O O . ILE A 1 97 ? 14.836 -1.414 -8.096 1.00 83.56 97 ILE A O 1
ATOM 783 N N . LEU A 1 98 ? 14.741 -3.407 -7.060 1.00 87.62 98 LEU A N 1
ATOM 784 C CA . LEU A 1 98 ? 13.527 -3.143 -6.303 1.00 87.62 98 LEU A CA 1
ATOM 785 C C . LEU A 1 98 ? 13.911 -2.456 -4.998 1.00 87.62 98 LEU A C 1
ATOM 787 O O . LEU A 1 98 ? 14.718 -2.975 -4.222 1.00 87.62 98 LEU A O 1
ATOM 791 N N . PHE A 1 99 ? 13.297 -1.310 -4.750 1.00 89.25 99 PHE A N 1
ATOM 792 C CA . PHE A 1 99 ? 13.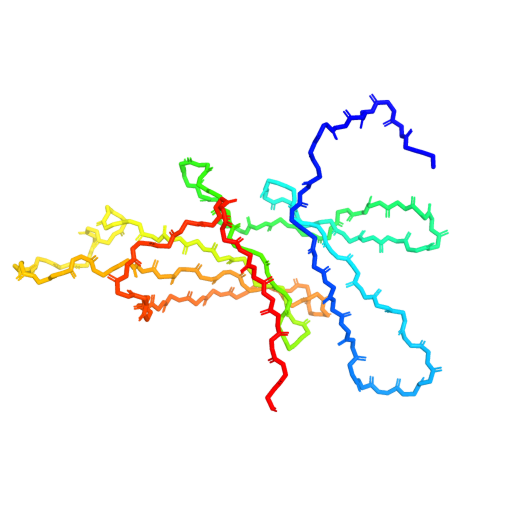332 -0.637 -3.468 1.00 89.25 99 PHE A CA 1
ATOM 793 C C . PHE A 1 99 ? 11.954 -0.707 -2.834 1.00 89.25 99 PHE A C 1
ATOM 795 O O . PHE A 1 99 ? 10.951 -0.354 -3.445 1.00 89.25 99 PHE A O 1
ATOM 802 N N . MET A 1 100 ? 11.908 -1.213 -1.611 1.00 92.19 100 MET A N 1
ATOM 803 C CA . MET A 1 100 ? 10.685 -1.375 -0.847 1.00 92.19 100 MET A CA 1
ATOM 804 C C . MET A 1 100 ? 10.787 -0.550 0.422 1.00 92.19 100 MET A C 1
ATOM 806 O O . MET A 1 100 ? 11.720 -0.720 1.207 1.00 92.19 100 MET A O 1
AT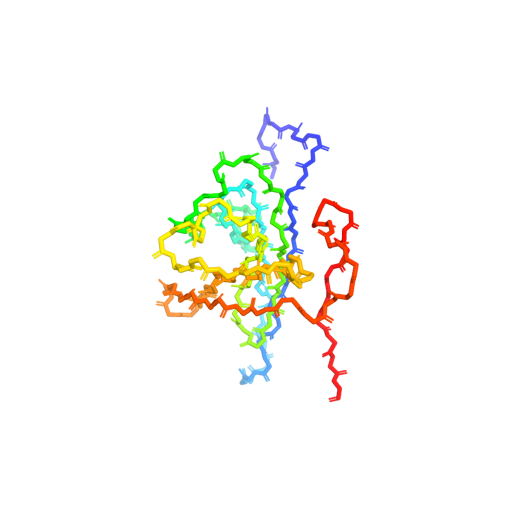OM 810 N N . GLN A 1 101 ? 9.804 0.309 0.638 1.00 94.62 101 GLN A N 1
ATOM 811 C CA . GLN A 1 101 ? 9.590 1.010 1.891 1.00 94.62 101 GLN A CA 1
ATOM 812 C C . GLN A 1 101 ? 8.395 0.371 2.571 1.00 94.62 101 GLN A C 1
ATOM 814 O O . GLN A 1 101 ? 7.305 0.307 2.007 1.00 94.62 101 GLN A O 1
ATOM 819 N N . ILE A 1 102 ? 8.634 -0.163 3.758 1.00 96.94 102 ILE A N 1
ATOM 820 C CA . ILE A 1 102 ? 7.683 -1.014 4.454 1.00 96.94 102 ILE A CA 1
ATOM 821 C C . ILE A 1 102 ? 7.269 -0.279 5.718 1.00 96.94 102 ILE A C 1
ATOM 823 O O . ILE A 1 102 ? 8.125 0.094 6.523 1.00 96.94 102 ILE A O 1
ATOM 827 N N . TYR A 1 103 ? 5.972 -0.041 5.852 1.00 97.75 103 TYR A N 1
ATOM 828 C CA . TYR A 1 103 ? 5.368 0.617 6.997 1.00 97.75 103 TYR A CA 1
ATOM 829 C C . TYR A 1 103 ? 4.630 -0.409 7.847 1.00 97.75 103 TYR A C 1
ATOM 831 O O . TYR A 1 103 ? 3.771 -1.135 7.344 1.00 97.75 103 TYR A O 1
ATOM 839 N N . ASP A 1 104 ? 4.951 -0.445 9.136 1.00 96.19 104 ASP A N 1
ATOM 840 C CA . ASP A 1 104 ? 4.202 -1.201 10.133 1.00 96.19 104 ASP A CA 1
ATOM 841 C C . ASP A 1 104 ? 3.159 -0.259 10.768 1.00 96.19 104 ASP A C 1
ATOM 843 O O . ASP A 1 104 ? 3.526 0.577 11.599 1.00 96.19 104 ASP A O 1
ATOM 847 N N . PRO A 1 105 ? 1.862 -0.371 10.422 1.00 94.50 105 PRO A N 1
ATOM 848 C CA . PRO A 1 105 ? 0.817 0.489 10.977 1.00 94.50 105 PRO A CA 1
ATOM 849 C C . PRO A 1 105 ? 0.521 0.210 12.456 1.00 94.50 105 PRO A C 1
ATOM 851 O O . PRO A 1 105 ? -0.176 0.990 13.096 1.00 94.50 105 PRO A O 1
ATOM 854 N N . ARG A 1 106 ? 1.001 -0.903 13.031 1.00 92.12 106 ARG A N 1
ATOM 855 C CA . ARG A 1 106 ? 0.876 -1.167 14.475 1.00 92.12 106 ARG A CA 1
ATOM 856 C C . ARG A 1 106 ? 1.971 -0.443 15.253 1.00 92.12 106 ARG A C 1
ATOM 858 O O . ARG A 1 106 ? 1.698 0.106 16.313 1.00 92.12 106 ARG A O 1
ATOM 865 N N . LYS A 1 107 ? 3.198 -0.436 14.725 1.00 95.00 107 LYS A N 1
ATOM 866 C CA . LYS A 1 107 ? 4.360 0.222 15.353 1.00 95.00 107 LYS A CA 1
ATOM 867 C C . LYS A 1 107 ? 4.575 1.661 14.895 1.00 95.00 107 LYS A C 1
ATOM 869 O O . LYS A 1 107 ? 5.444 2.337 15.434 1.00 95.00 107 LYS A O 1
ATOM 874 N N . MET A 1 108 ? 3.825 2.104 13.890 1.00 94.88 108 MET A N 1
ATOM 875 C CA . MET A 1 108 ? 3.971 3.403 13.234 1.00 94.88 108 MET A CA 1
ATOM 876 C C . MET A 1 108 ? 5.411 3.682 12.784 1.00 94.88 108 MET A C 1
ATOM 878 O O . MET A 1 108 ? 5.898 4.808 12.865 1.00 94.88 108 MET A O 1
ATOM 882 N N . SER A 1 109 ? 6.107 2.650 12.311 1.00 96.94 109 SER A N 1
ATOM 883 C CA . SER A 1 109 ? 7.521 2.734 11.958 1.00 96.94 109 SER A CA 1
ATOM 884 C C . SER A 1 109 ? 7.772 2.296 10.524 1.00 96.94 109 SER A C 1
ATOM 886 O O . SER A 1 109 ? 7.027 1.510 9.936 1.00 96.94 109 SER A O 1
ATOM 888 N N . TRP A 1 110 ? 8.839 2.848 9.953 1.00 97.75 110 TRP A N 1
ATOM 889 C CA . TRP A 1 110 ? 9.274 2.559 8.597 1.00 97.75 110 TRP A CA 1
ATOM 890 C C . TRP A 1 110 ? 10.554 1.736 8.606 1.00 97.75 110 TRP A C 1
ATOM 892 O O . TRP A 1 110 ? 11.482 1.999 9.370 1.00 97.75 110 TRP A O 1
ATOM 902 N N . ARG A 1 111 ? 10.635 0.792 7.675 1.00 96.25 111 ARG A N 1
ATOM 903 C CA . ARG A 1 111 ? 11.864 0.091 7.304 1.00 96.25 111 ARG A CA 1
ATOM 904 C C . ARG A 1 111 ? 12.031 0.103 5.792 1.00 96.25 111 ARG A C 1
ATOM 906 O O . ARG A 1 111 ? 11.110 0.425 5.044 1.00 96.25 111 ARG A O 1
ATOM 913 N N . SER A 1 112 ? 13.234 -0.193 5.323 1.00 93.00 112 SER A N 1
ATOM 914 C CA . SER A 1 112 ? 13.552 -0.195 3.895 1.00 93.00 112 SER A CA 1
ATOM 915 C C . SER A 1 112 ? 14.287 -1.470 3.510 1.00 93.00 112 SER A C 1
ATOM 917 O O . SER A 1 112 ? 15.095 -1.978 4.284 1.00 93.00 112 SER A O 1
ATOM 919 N N . LEU A 1 113 ? 14.008 -1.981 2.315 1.00 91.69 113 LEU A N 1
ATOM 920 C CA . LEU A 1 113 ? 14.637 -3.170 1.752 1.00 91.69 113 LEU A CA 1
ATOM 921 C C . LEU A 1 113 ? 15.000 -2.908 0.291 1.00 91.69 113 LEU A C 1
ATOM 923 O O . LEU A 1 113 ? 14.167 -2.475 -0.500 1.00 91.69 113 LEU A O 1
ATOM 927 N N . ILE A 1 114 ? 16.250 -3.191 -0.062 1.00 89.69 114 ILE A N 1
ATOM 928 C CA . ILE A 1 114 ? 16.763 -3.104 -1.429 1.00 89.69 114 ILE A CA 1
ATOM 929 C C . ILE A 1 114 ? 17.077 -4.523 -1.890 1.00 89.69 114 ILE A C 1
ATOM 931 O O . ILE A 1 114 ? 17.800 -5.248 -1.211 1.00 89.69 114 ILE A O 1
ATOM 935 N N . THR A 1 115 ? 16.550 -4.925 -3.043 1.00 87.81 115 THR A N 1
ATOM 936 C CA . THR A 1 115 ? 16.819 -6.246 -3.618 1.00 87.81 115 THR A CA 1
ATOM 937 C C . THR A 1 115 ? 16.854 -6.199 -5.141 1.00 87.81 115 THR A C 1
ATOM 939 O O . THR A 1 115 ? 16.366 -5.262 -5.768 1.00 87.81 115 THR A O 1
ATOM 942 N N . ARG A 1 116 ? 17.444 -7.213 -5.770 1.00 85.56 116 ARG A N 1
ATOM 943 C CA . ARG A 1 116 ? 17.391 -7.352 -7.229 1.00 85.56 116 ARG A CA 1
ATOM 944 C C . ARG A 1 116 ? 15.998 -7.806 -7.647 1.00 85.56 116 ARG A C 1
ATOM 946 O O . ARG A 1 116 ? 15.400 -8.650 -6.985 1.00 85.56 116 ARG A O 1
ATOM 953 N N . THR A 1 117 ? 15.503 -7.273 -8.760 1.00 83.75 117 THR A N 1
ATOM 954 C CA . THR A 1 117 ? 14.263 -7.775 -9.350 1.00 83.75 117 THR A CA 1
ATOM 955 C C . THR A 1 117 ? 14.410 -9.251 -9.754 1.00 83.75 117 THR A C 1
ATOM 957 O O . THR A 1 117 ? 15.406 -9.598 -10.398 1.00 83.75 117 THR A O 1
ATOM 960 N N . PRO A 1 118 ? 13.447 -10.128 -9.408 1.00 83.31 118 PRO A N 1
ATOM 961 C CA . PRO A 1 118 ? 13.395 -11.484 -9.951 1.00 83.31 118 PRO A CA 1
ATOM 962 C C . PRO A 1 118 ? 12.860 -11.503 -11.394 1.00 83.31 118 PRO A C 1
ATOM 964 O O . PRO A 1 118 ? 12.941 -12.527 -12.070 1.00 83.31 118 PRO A O 1
ATOM 967 N N . PHE A 1 119 ? 12.302 -10.387 -11.878 1.00 81.56 119 PHE A N 1
ATOM 968 C CA . PHE A 1 119 ? 11.686 -10.298 -13.196 1.00 81.56 119 PHE A CA 1
ATOM 969 C C . PHE A 1 119 ? 12.737 -10.147 -14.298 1.00 81.56 119 PHE A C 1
ATOM 971 O O . PHE A 1 119 ? 13.643 -9.319 -14.214 1.00 81.56 119 PHE A O 1
ATOM 978 N N . GLN A 1 120 ? 12.588 -10.934 -15.365 1.00 76.19 120 GLN A N 1
ATOM 979 C CA . GLN A 1 120 ? 13.451 -10.845 -16.548 1.00 76.19 120 GLN A CA 1
ATOM 980 C C . GLN A 1 120 ? 13.109 -9.639 -17.435 1.00 76.19 120 GLN A C 1
ATOM 982 O O . GLN A 1 120 ? 13.955 -9.183 -18.203 1.00 76.19 120 GLN A O 1
ATOM 987 N N . PHE A 1 121 ? 11.888 -9.119 -17.305 1.00 78.44 121 PHE A N 1
ATOM 988 C CA . PHE A 1 121 ? 11.363 -7.997 -18.074 1.00 78.44 121 PHE A CA 1
ATOM 989 C C . PHE A 1 121 ? 11.161 -6.763 -17.183 1.00 78.44 121 PHE A C 1
ATOM 991 O O . PHE A 1 121 ? 10.990 -6.911 -15.967 1.00 78.44 121 PHE A O 1
ATOM 998 N N . PRO A 1 122 ? 11.178 -5.546 -17.760 1.00 76.19 122 PRO A N 1
ATOM 999 C CA . PRO A 1 122 ? 10.846 -4.331 -17.028 1.00 76.19 122 PRO A CA 1
ATOM 1000 C C . PRO A 1 122 ? 9.456 -4.431 -16.393 1.00 76.19 122 PRO A C 1
ATOM 1002 O O . PRO A 1 122 ? 8.499 -4.844 -17.043 1.00 76.19 122 PRO A O 1
ATOM 1005 N N . LEU A 1 123 ? 9.358 -4.042 -15.125 1.00 80.88 123 LEU A N 1
ATOM 1006 C CA . LEU A 1 123 ? 8.100 -3.977 -14.392 1.00 80.88 123 LEU A CA 1
ATOM 1007 C C . LEU A 1 123 ? 7.566 -2.542 -14.439 1.00 80.88 123 LEU A C 1
ATOM 1009 O O . LEU A 1 123 ? 8.314 -1.602 -14.185 1.00 80.88 123 LEU A O 1
ATOM 1013 N N . ASP A 1 124 ? 6.283 -2.373 -14.739 1.00 84.38 124 ASP A N 1
ATOM 1014 C CA . ASP A 1 124 ? 5.619 -1.070 -14.722 1.00 84.38 124 ASP A CA 1
ATOM 1015 C C . ASP A 1 124 ? 4.527 -1.040 -13.647 1.00 84.38 124 ASP A C 1
ATOM 1017 O O . ASP A 1 124 ? 3.468 -1.643 -13.795 1.00 84.38 124 ASP A O 1
ATOM 1021 N N . PHE A 1 125 ? 4.760 -0.299 -12.563 1.00 86.88 125 PHE A N 1
ATOM 1022 C CA . PHE A 1 125 ? 3.794 -0.162 -11.469 1.00 86.88 125 PHE A CA 1
ATOM 1023 C C . PHE A 1 125 ? 2.585 0.727 -11.802 1.00 86.88 125 PHE A C 1
ATOM 1025 O O . PHE A 1 125 ? 1.605 0.752 -11.043 1.00 86.88 125 PHE A O 1
ATOM 1032 N N . LYS A 1 126 ? 2.604 1.439 -12.938 1.00 84.31 126 LYS A N 1
ATOM 1033 C CA . LYS A 1 126 ? 1.430 2.167 -13.432 1.00 84.31 126 LYS A CA 1
ATOM 1034 C C . LYS A 1 126 ? 0.313 1.201 -13.805 1.00 84.31 126 LYS A C 1
ATOM 1036 O O . LYS A 1 126 ? -0.844 1.454 -13.480 1.00 84.31 126 LYS A O 1
ATOM 1041 N N . THR A 1 127 ? 0.684 0.120 -14.483 1.00 85.62 127 THR A N 1
ATOM 1042 C CA . THR A 1 127 ? -0.231 -0.864 -15.067 1.00 85.62 127 THR A CA 1
ATOM 1043 C C . THR A 1 127 ? -0.280 -2.171 -14.282 1.00 85.62 127 THR A C 1
ATOM 1045 O O . THR A 1 127 ? -1.271 -2.891 -14.374 1.00 85.62 127 THR A O 1
ATOM 1048 N N . ALA A 1 128 ? 0.736 -2.468 -13.466 1.00 87.44 128 ALA A N 1
ATOM 1049 C CA . ALA A 1 128 ? 0.750 -3.671 -12.647 1.00 87.44 128 ALA A CA 1
ATOM 1050 C C . ALA A 1 128 ? -0.363 -3.669 -11.588 1.00 87.44 128 ALA A C 1
ATOM 1052 O O . ALA A 1 128 ? -0.570 -2.694 -10.854 1.00 87.44 128 ALA A O 1
ATOM 1053 N N . VAL A 1 129 ? -1.014 -4.823 -11.465 1.00 86.50 129 VAL A N 1
ATOM 1054 C CA . VAL A 1 129 ? -1.899 -5.167 -10.353 1.00 86.50 129 VAL A CA 1
ATOM 1055 C C . VAL A 1 129 ? -1.100 -6.008 -9.367 1.00 86.50 129 VAL A C 1
ATOM 1057 O O . VAL A 1 129 ? -0.413 -6.951 -9.757 1.00 86.50 129 VAL A O 1
ATOM 1060 N N . MET A 1 130 ? -1.173 -5.657 -8.086 1.00 89.12 130 MET A N 1
ATOM 1061 C CA . MET A 1 130 ? -0.500 -6.383 -7.013 1.00 89.12 130 MET A CA 1
ATOM 1062 C C . MET A 1 130 ? -1.552 -6.919 -6.056 1.00 89.12 130 MET A C 1
ATOM 1064 O O . MET A 1 130 ? -2.486 -6.208 -5.694 1.00 89.12 130 MET A O 1
ATOM 1068 N N . CYS A 1 131 ? -1.398 -8.172 -5.650 1.00 87.19 131 CYS A N 1
ATOM 1069 C CA . CYS A 1 131 ? -2.265 -8.799 -4.669 1.00 87.19 131 CYS A CA 1
ATOM 1070 C C . CYS A 1 131 ? -1.446 -9.713 -3.764 1.00 87.19 131 CYS A C 1
ATOM 1072 O O . CYS A 1 131 ? -0.337 -10.132 -4.107 1.00 87.19 131 CYS A O 1
ATOM 1074 N N . THR A 1 132 ? -2.012 -10.006 -2.603 1.00 86.50 132 THR A N 1
ATOM 1075 C CA . THR A 1 132 ? -1.434 -10.954 -1.659 1.00 86.50 132 THR A CA 1
ATOM 1076 C C . THR A 1 132 ? -2.012 -12.323 -1.948 1.00 86.50 132 THR A C 1
ATOM 1078 O O . THR A 1 132 ? -3.223 -12.514 -1.881 1.00 86.50 132 THR A O 1
ATOM 1081 N N . VAL A 1 133 ? -1.140 -13.269 -2.284 1.00 84.25 133 VAL A N 1
ATOM 1082 C CA . VAL A 1 133 ? -1.510 -14.669 -2.498 1.00 84.25 133 VAL A CA 1
ATOM 1083 C C . VAL A 1 133 ? -1.240 -15.428 -1.204 1.00 84.25 133 VAL A C 1
ATOM 1085 O O . VAL A 1 133 ? -0.131 -15.367 -0.672 1.00 84.25 133 VAL A O 1
ATOM 1088 N N . ARG A 1 134 ? -2.260 -16.121 -0.693 1.00 79.06 134 ARG A N 1
ATOM 1089 C CA . ARG A 1 134 ? -2.111 -17.107 0.383 1.00 79.06 134 ARG A CA 1
ATOM 1090 C C . ARG A 1 134 ? -1.793 -18.446 -0.281 1.00 79.06 134 ARG A C 1
ATOM 1092 O O . ARG A 1 134 ? -2.500 -18.827 -1.213 1.00 79.06 134 ARG A O 1
ATOM 1099 N N . VAL A 1 135 ? -0.700 -19.078 0.135 1.00 73.81 135 VAL A N 1
ATOM 1100 C CA . VAL A 1 135 ? -0.228 -20.376 -0.377 1.00 73.81 135 VAL A CA 1
ATOM 1101 C C . VAL A 1 135 ? -0.460 -21.425 0.691 1.00 73.81 135 VAL A C 1
ATOM 1103 O O . VAL A 1 135 ? -0.191 -21.089 1.866 1.00 73.81 135 VAL A O 1
#